Protein AF-A0A2D4XE06-F1 (afdb_monomer)

Foldseek 3Di:
DPPDLVLVVQLVVLVVVLVVQQVVQPPPPVHNPDPVSVVSVVSSVVSVVVSVVVVVVVD

Secondary structure (DSSP, 8-state):
-----HHHHHHHHHHHHHHHHHHHHTTSTT-S--HHHHHHHHHHHHHHHHHHHHHHTT-

Radius of gyration: 14.21 Å; Cα contacts (8 Å, |Δi|>4): 42; chains: 1; bounding box: 40×15×40 Å

Solvent-accessible surface area (backbone atoms only — not comparable to full-atom values): 3244 Å² total; per-residue (Å²): 129,83,82,75,62,60,47,57,51,48,22,52,51,28,44,50,50,22,53,52,46,33,56,70,26,53,92,44,98,80,36,51,85,37,72,65,36,52,53,34,43,50,49,16,51,50,33,43,54,52,33,53,54,54,52,62,74,74,109

Structure (mmCIF, N/CA/C/O backbone):
data_AF-A0A2D4XE06-F1
#
_entry.id   AF-A0A2D4XE06-F1
#
loop_
_atom_site.group_PDB
_atom_site.id
_atom_site.type_symbol
_atom_site.label_atom_id
_atom_site.label_alt_id
_atom_site.label_comp_id
_atom_site.label_asym_id
_atom_site.label_entity_id
_atom_site.label_seq_id
_atom_site.pdbx_PDB_ins_code
_atom_site.Cartn_x
_atom_site.Cartn_y
_atom_site.Cartn_z
_atom_site.occupancy
_atom_site.B_iso_or_equiv
_atom_site.auth_seq_id
_atom_site.auth_comp_id
_atom_site.auth_asym_id
_atom_site.auth_atom_id
_atom_site.pdbx_PDB_model_num
ATOM 1 N N . MET A 1 1 ? -26.311 -7.028 10.217 1.00 45.47 1 MET A N 1
ATOM 2 C CA . MET A 1 1 ? -25.268 -6.745 9.205 1.00 45.47 1 MET A CA 1
ATOM 3 C C . MET A 1 1 ? -23.914 -6.698 9.903 1.00 45.47 1 MET A C 1
ATOM 5 O O . MET A 1 1 ? -23.762 -5.911 10.831 1.00 45.47 1 MET A O 1
ATOM 9 N N . LYS A 1 2 ? -22.961 -7.572 9.546 1.00 61.03 2 LYS A N 1
ATOM 10 C CA . LYS A 1 2 ? -21.595 -7.530 10.106 1.00 61.03 2 LYS A CA 1
ATOM 11 C C . LYS A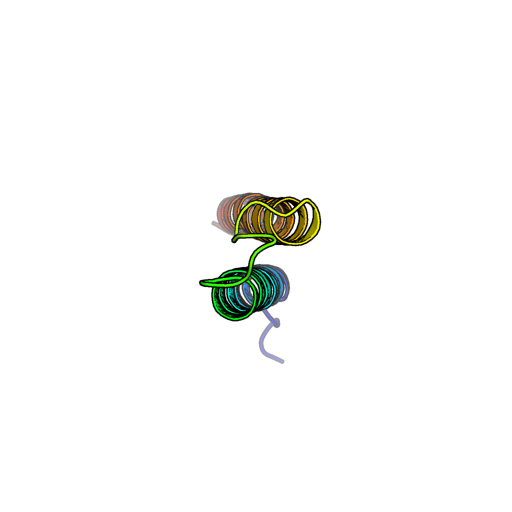 1 2 ? -20.982 -6.178 9.717 1.00 61.03 2 LYS A C 1
ATOM 13 O O . LYS A 1 2 ? -20.978 -5.856 8.533 1.00 61.03 2 LYS A O 1
ATOM 18 N N . LYS A 1 3 ? -20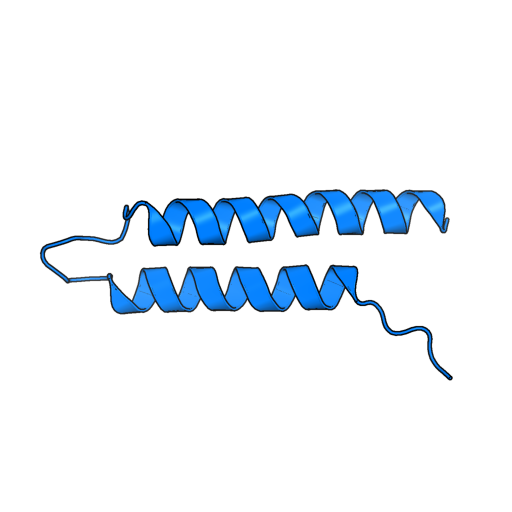.520 -5.374 10.684 1.00 70.12 3 LYS A N 1
ATOM 19 C CA . LYS A 1 3 ? -19.838 -4.103 10.388 1.00 70.12 3 LYS A CA 1
ATOM 20 C C . LYS A 1 3 ? -18.610 -4.416 9.535 1.00 70.12 3 LYS A C 1
ATOM 22 O O . LYS A 1 3 ? -17.679 -5.068 10.002 1.00 70.12 3 LYS A O 1
ATOM 27 N N . TRP A 1 4 ? -18.657 -4.012 8.272 1.00 80.62 4 TRP A N 1
ATOM 28 C CA . TRP A 1 4 ? -17.567 -4.200 7.328 1.00 80.62 4 TRP A CA 1
ATOM 29 C C . TRP A 1 4 ? -16.329 -3.444 7.825 1.00 80.62 4 TRP A C 1
ATOM 31 O O . TRP A 1 4 ? -16.403 -2.249 8.117 1.00 80.62 4 TRP A O 1
ATOM 41 N N . ASN A 1 5 ? -15.192 -4.134 7.949 1.00 88.25 5 ASN A N 1
ATOM 42 C CA . ASN A 1 5 ? -13.935 -3.549 8.422 1.00 88.25 5 ASN A CA 1
ATOM 43 C C . ASN A 1 5 ? -13.235 -2.828 7.260 1.00 88.25 5 ASN A C 1
ATOM 45 O O . ASN A 1 5 ? -12.200 -3.271 6.762 1.00 88.25 5 ASN A O 1
ATOM 49 N N . TRP A 1 6 ? -13.847 -1.734 6.800 1.00 89.94 6 TRP A N 1
ATOM 50 C CA . TRP A 1 6 ? -13.358 -0.946 5.668 1.00 89.94 6 TRP A CA 1
ATOM 51 C C . TRP A 1 6 ? -11.893 -0.486 5.815 1.00 89.94 6 TRP A C 1
ATOM 53 O O . TRP A 1 6 ? -11.197 -0.505 4.800 1.00 89.94 6 TRP A O 1
ATOM 63 N N . PRO A 1 7 ? -11.364 -0.154 7.019 1.00 91.69 7 PRO A N 1
ATOM 64 C CA . PRO A 1 7 ? -9.965 0.236 7.147 1.00 91.69 7 PRO A CA 1
ATOM 65 C C . PRO A 1 7 ? -9.019 -0.924 6.833 1.00 91.69 7 PRO A C 1
ATOM 67 O O . PRO A 1 7 ? -8.031 -0.738 6.133 1.00 91.69 7 PRO A O 1
ATOM 70 N N . LEU A 1 8 ? -9.344 -2.139 7.293 1.00 93.25 8 LEU A N 1
ATOM 71 C CA . LEU A 1 8 ? -8.561 -3.333 6.972 1.00 93.25 8 LEU A CA 1
ATOM 72 C C . LEU A 1 8 ? -8.619 -3.656 5.474 1.00 93.25 8 LEU A C 1
ATOM 74 O O . LEU A 1 8 ? -7.602 -4.027 4.894 1.00 93.25 8 LEU A O 1
ATOM 78 N N . LEU A 1 9 ? -9.782 -3.481 4.839 1.00 95.19 9 LEU A N 1
ATOM 79 C CA . LEU A 1 9 ? -9.902 -3.651 3.390 1.00 95.19 9 LEU A CA 1
ATOM 80 C C . LEU A 1 9 ? -8.982 -2.677 2.642 1.00 95.19 9 LEU A C 1
ATOM 82 O O . LEU A 1 9 ? -8.304 -3.086 1.701 1.00 95.19 9 LEU A O 1
ATOM 86 N N . ALA A 1 10 ? -8.934 -1.412 3.068 1.00 95.69 10 ALA A N 1
ATOM 87 C CA . ALA A 1 10 ? -8.049 -0.419 2.472 1.00 95.69 10 ALA A CA 1
ATOM 88 C C . ALA A 1 10 ? -6.574 -0.831 2.613 1.00 95.69 10 ALA A C 1
ATOM 90 O O . ALA A 1 10 ? -5.854 -0.814 1.620 1.00 95.69 10 ALA A O 1
ATOM 91 N N . VAL A 1 11 ? -6.142 -1.295 3.795 1.00 97.25 11 VAL A N 1
ATOM 92 C CA . VAL A 1 11 ? -4.775 -1.819 3.998 1.00 97.25 11 VAL A CA 1
ATOM 93 C C . VAL A 1 11 ? -4.446 -2.919 2.996 1.00 97.25 11 VAL A C 1
ATOM 95 O O . VAL A 1 11 ? -3.428 -2.836 2.317 1.00 97.25 11 VAL A O 1
ATOM 98 N N . ILE A 1 12 ? -5.312 -3.931 2.888 1.00 97.19 12 ILE A N 1
ATOM 99 C CA . ILE A 1 12 ? -5.092 -5.068 1.986 1.00 97.19 12 ILE A CA 1
ATOM 100 C C . ILE A 1 12 ? -5.013 -4.582 0.538 1.00 97.19 12 ILE A C 1
ATOM 102 O O . ILE A 1 12 ? -4.072 -4.921 -0.167 1.00 97.19 12 ILE A O 1
ATOM 106 N N . THR A 1 13 ? -5.952 -3.733 0.121 1.00 97.75 13 THR A N 1
ATOM 107 C CA . THR A 1 13 ? -6.029 -3.223 -1.255 1.00 97.75 13 THR A CA 1
ATOM 108 C C . THR A 1 13 ? -4.760 -2.467 -1.646 1.00 97.75 13 THR A C 1
ATOM 110 O O . THR A 1 13 ? -4.162 -2.753 -2.681 1.00 97.75 13 THR A O 1
ATOM 113 N N . TRP A 1 14 ? -4.317 -1.531 -0.805 1.00 98.06 14 TRP A N 1
ATOM 114 C CA . TRP A 1 14 ? -3.136 -0.716 -1.088 1.00 98.06 14 TRP A CA 1
ATOM 115 C C . TRP A 1 14 ? -1.833 -1.508 -0.971 1.00 98.06 14 TRP A C 1
ATOM 117 O O . TRP A 1 14 ? -0.911 -1.273 -1.749 1.00 98.06 14 TRP A O 1
ATOM 127 N N . LEU A 1 15 ? -1.759 -2.485 -0.063 1.00 97.62 15 LEU A N 1
ATOM 128 C CA . LEU A 1 15 ? -0.608 -3.381 0.028 1.00 97.62 15 LEU A CA 1
ATOM 129 C C . LEU A 1 15 ? -0.496 -4.274 -1.214 1.00 97.62 15 LEU A C 1
ATOM 131 O O . LEU A 1 15 ? 0.596 -4.425 -1.756 1.00 97.62 15 LEU A O 1
ATOM 135 N N . THR A 1 16 ? -1.611 -4.827 -1.697 1.00 98.19 16 THR A N 1
ATOM 136 C CA . THR A 1 16 ? -1.629 -5.606 -2.941 1.00 98.19 16 THR A CA 1
ATOM 137 C C . THR A 1 16 ? -1.238 -4.738 -4.131 1.00 98.19 16 THR A C 1
ATOM 139 O O . THR A 1 16 ? -0.371 -5.145 -4.895 1.00 98.19 16 THR A O 1
ATOM 142 N N . ALA A 1 17 ? -1.791 -3.527 -4.252 1.00 97.69 17 ALA A N 1
ATOM 143 C CA . ALA A 1 17 ? -1.418 -2.595 -5.316 1.00 97.69 17 ALA A CA 1
ATOM 144 C C . ALA A 1 17 ? 0.085 -2.266 -5.296 1.00 97.69 17 ALA A C 1
ATOM 146 O O . ALA A 1 17 ? 0.718 -2.256 -6.349 1.00 97.69 17 ALA A O 1
ATOM 147 N N . PHE A 1 18 ? 0.668 -2.059 -4.110 1.00 97.81 18 PHE A N 1
ATOM 148 C CA . PHE A 1 18 ? 2.102 -1.809 -3.964 1.00 97.81 18 PHE A CA 1
ATOM 149 C C . PHE A 1 18 ? 2.936 -3.004 -4.434 1.00 97.81 18 PHE A C 1
ATOM 151 O O . PHE A 1 18 ? 3.851 -2.834 -5.233 1.00 97.81 18 PHE A O 1
ATOM 158 N N . ILE A 1 19 ? 2.597 -4.217 -3.988 1.00 97.94 19 ILE A N 1
ATOM 159 C CA . ILE A 1 19 ? 3.311 -5.438 -4.387 1.00 97.94 19 ILE A CA 1
ATOM 160 C C . ILE A 1 19 ? 3.200 -5.662 -5.898 1.00 97.94 19 ILE A C 1
ATOM 162 O O . ILE A 1 19 ? 4.194 -5.994 -6.538 1.00 97.94 19 ILE A O 1
ATOM 166 N N . THR A 1 20 ? 2.016 -5.458 -6.481 1.00 97.69 20 THR A N 1
ATOM 167 C CA . THR A 1 20 ? 1.805 -5.597 -7.926 1.00 97.69 20 THR A CA 1
ATOM 168 C C . THR A 1 20 ? 2.583 -4.551 -8.721 1.00 97.69 20 THR A C 1
ATOM 170 O O . THR A 1 20 ? 3.180 -4.909 -9.732 1.00 97.69 20 THR A O 1
ATOM 173 N N . GLY A 1 21 ? 2.625 -3.295 -8.265 1.00 96.81 21 GLY A N 1
ATOM 174 C CA . GLY A 1 21 ? 3.422 -2.237 -8.898 1.00 96.81 21 GLY A CA 1
ATOM 175 C C . GLY A 1 21 ? 4.922 -2.530 -8.846 1.00 96.81 21 GLY A C 1
ATOM 176 O O . GLY A 1 21 ? 5.589 -2.532 -9.875 1.00 96.81 21 GLY A O 1
ATOM 177 N N . VAL A 1 22 ? 5.434 -2.908 -7.670 1.00 97.38 22 VAL A N 1
ATOM 178 C CA . VAL A 1 22 ? 6.839 -3.316 -7.500 1.00 97.38 22 VAL A CA 1
ATOM 179 C C . VAL A 1 22 ? 7.181 -4.512 -8.383 1.00 97.38 22 VAL A C 1
ATOM 181 O O . VAL A 1 22 ? 8.246 -4.529 -8.990 1.00 97.38 22 VAL A O 1
ATOM 184 N N . TRP A 1 23 ? 6.295 -5.506 -8.470 1.00 97.25 23 TRP A N 1
ATOM 185 C CA . TRP A 1 23 ? 6.494 -6.662 -9.340 1.00 97.25 23 TRP A CA 1
ATOM 186 C C . TRP A 1 23 ? 6.517 -6.272 -10.823 1.00 97.25 23 TRP A C 1
ATOM 188 O O . TRP A 1 23 ? 7.375 -6.759 -11.552 1.00 97.25 23 TRP A O 1
ATOM 198 N N . ALA A 1 24 ? 5.619 -5.383 -11.258 1.00 96.00 24 ALA A N 1
ATOM 199 C CA . ALA A 1 24 ? 5.552 -4.924 -12.644 1.00 96.00 24 ALA A CA 1
ATOM 200 C C . ALA A 1 24 ? 6.801 -4.132 -13.063 1.00 96.00 24 ALA A C 1
ATOM 202 O O . ALA A 1 24 ? 7.256 -4.261 -14.197 1.00 96.00 24 ALA A O 1
ATOM 203 N N . ASP A 1 25 ? 7.374 -3.357 -12.141 1.00 96.44 25 ASP A N 1
ATOM 204 C CA . ASP A 1 25 ? 8.580 -2.565 -12.393 1.00 96.44 25 ASP A CA 1
ATOM 205 C C . ASP A 1 25 ? 9.881 -3.373 -12.193 1.00 96.44 25 ASP A C 1
ATOM 207 O O . ASP A 1 25 ? 10.972 -2.912 -12.553 1.00 96.44 25 ASP A O 1
ATOM 211 N N . PHE A 1 26 ? 9.803 -4.582 -11.625 1.00 95.94 26 PHE A N 1
ATOM 212 C CA . 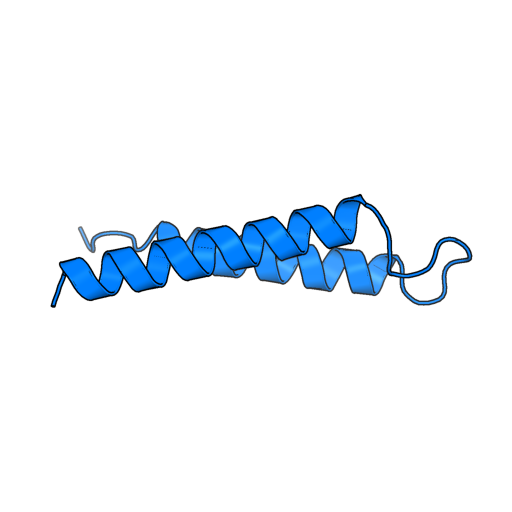PHE A 1 26 ? 10.971 -5.414 -11.348 1.00 95.94 26 PHE A CA 1
ATOM 213 C C . PHE A 1 26 ? 11.619 -5.919 -12.644 1.00 95.94 26 PHE A C 1
ATOM 215 O O . PHE A 1 26 ? 10.999 -6.618 -13.439 1.00 95.94 26 PHE A O 1
ATOM 222 N N . GLY A 1 27 ? 12.899 -5.592 -12.841 1.00 92.69 27 GLY A N 1
ATOM 223 C CA . GLY A 1 27 ? 13.646 -5.966 -14.047 1.00 92.69 27 GLY A CA 1
ATOM 224 C C . GLY A 1 27 ? 13.413 -5.047 -15.251 1.00 92.69 27 GLY A C 1
ATOM 225 O O . GLY A 1 27 ? 13.927 -5.335 -16.327 1.00 92.69 27 GLY A O 1
ATOM 226 N N . THR A 1 28 ? 12.674 -3.948 -15.076 1.00 95.44 28 THR A N 1
ATOM 227 C CA . THR A 1 28 ? 12.581 -2.866 -16.068 1.00 95.44 28 THR A CA 1
ATOM 228 C C . THR A 1 28 ? 13.738 -1.873 -15.912 1.00 95.44 28 THR A C 1
ATOM 230 O O . THR A 1 28 ? 14.323 -1.766 -14.832 1.00 95.44 28 THR A O 1
ATOM 233 N N . ASP A 1 29 ? 14.022 -1.085 -16.954 1.00 95.00 29 ASP A N 1
ATOM 234 C CA . ASP A 1 29 ? 15.045 -0.023 -16.915 1.00 95.00 29 ASP A CA 1
ATOM 235 C C . ASP A 1 29 ? 14.711 1.103 -15.921 1.00 95.00 29 ASP A C 1
ATOM 237 O O . ASP A 1 29 ? 15.598 1.807 -15.440 1.00 95.00 29 ASP A O 1
ATOM 241 N N . VAL A 1 30 ? 13.423 1.275 -15.603 1.00 92.69 30 VAL A N 1
ATOM 242 C CA . VAL A 1 30 ? 12.937 2.265 -14.631 1.00 92.69 30 VAL A CA 1
ATOM 243 C C . VAL A 1 30 ? 13.242 1.814 -13.195 1.00 92.69 30 VAL A C 1
ATOM 245 O O . VAL A 1 30 ? 13.531 2.642 -12.328 1.00 92.69 30 VAL A O 1
ATOM 248 N N . GLY A 1 31 ? 13.217 0.500 -12.949 1.00 94.38 31 GLY A N 1
ATOM 249 C CA . GLY A 1 31 ? 13.413 -0.104 -11.635 1.00 94.38 31 GLY A CA 1
ATOM 250 C C . GLY A 1 31 ? 12.243 0.121 -10.670 1.00 94.38 31 GLY A C 1
ATOM 251 O O . GLY A 1 31 ? 11.309 0.870 -10.928 1.00 94.38 31 GLY A O 1
ATOM 252 N N . ILE A 1 32 ? 12.297 -0.529 -9.505 1.00 95.50 32 ILE A N 1
ATOM 253 C CA . ILE A 1 32 ? 11.166 -0.573 -8.557 1.00 95.50 32 ILE A CA 1
ATOM 254 C C . ILE A 1 32 ? 10.949 0.717 -7.752 1.00 95.50 32 ILE A C 1
ATOM 256 O O . ILE A 1 32 ? 9.887 0.904 -7.156 1.00 95.50 32 ILE A O 1
ATOM 260 N N . PHE A 1 33 ? 11.944 1.606 -7.697 1.00 93.75 33 PHE A N 1
ATOM 261 C CA . PHE A 1 33 ? 11.922 2.823 -6.876 1.00 93.75 33 PHE A CA 1
ATOM 262 C C . PHE A 1 33 ? 11.243 3.995 -7.597 1.00 93.75 33 PHE A C 1
ATOM 264 O O . PHE A 1 33 ? 11.779 5.099 -7.678 1.00 93.75 33 PHE A O 1
ATOM 271 N N . THR A 1 34 ? 10.042 3.756 -8.121 1.00 95.75 34 THR A N 1
ATOM 272 C CA . THR A 1 34 ? 9.221 4.785 -8.762 1.00 95.75 34 THR A 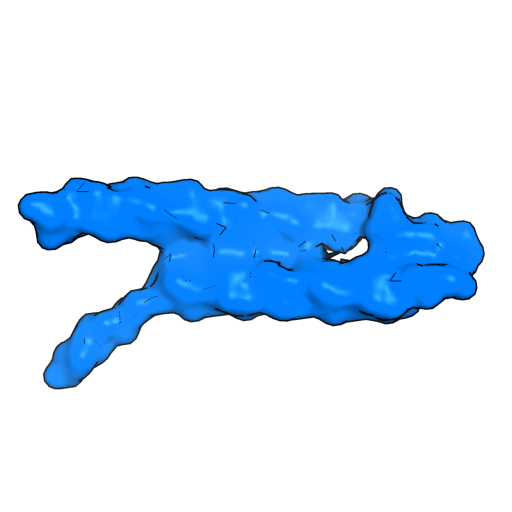CA 1
ATOM 273 C C . THR A 1 34 ? 8.457 5.609 -7.729 1.00 95.75 34 THR A C 1
ATOM 275 O O . THR A 1 34 ? 8.099 5.125 -6.650 1.00 95.75 34 THR A O 1
ATOM 278 N N . ILE A 1 35 ? 8.152 6.867 -8.073 1.00 96.75 35 ILE A N 1
ATOM 279 C CA . ILE A 1 35 ? 7.289 7.734 -7.252 1.00 96.75 35 ILE A CA 1
ATOM 280 C C . ILE A 1 35 ? 5.941 7.046 -6.999 1.00 96.75 35 ILE A C 1
ATOM 282 O O . ILE A 1 35 ? 5.428 7.091 -5.884 1.00 96.75 35 ILE A O 1
ATOM 286 N N . THR A 1 36 ? 5.396 6.362 -8.007 1.00 96.31 36 THR A N 1
ATOM 287 C CA . THR A 1 36 ? 4.143 5.612 -7.897 1.00 96.31 36 THR A CA 1
ATOM 288 C C . THR A 1 36 ? 4.230 4.528 -6.825 1.00 96.31 36 THR A C 1
ATOM 290 O O . THR A 1 36 ? 3.432 4.558 -5.890 1.00 96.31 36 THR A O 1
ATOM 293 N N . ASN A 1 37 ? 5.228 3.636 -6.884 1.00 97.31 37 ASN A N 1
ATOM 294 C CA . ASN A 1 37 ? 5.392 2.572 -5.886 1.00 97.31 37 ASN A CA 1
ATOM 295 C C . ASN A 1 37 ? 5.600 3.143 -4.477 1.00 97.31 37 ASN A C 1
ATOM 297 O O . ASN A 1 37 ? 4.986 2.667 -3.520 1.00 97.31 37 ASN A O 1
ATOM 301 N N . LEU A 1 38 ? 6.394 4.209 -4.345 1.00 97.06 38 LEU A N 1
ATOM 302 C CA . LEU A 1 38 ? 6.576 4.923 -3.079 1.00 97.06 38 LEU A CA 1
ATOM 303 C C . LEU A 1 38 ? 5.244 5.445 -2.517 1.00 97.06 38 LEU A C 1
ATOM 305 O O . LEU A 1 38 ? 4.928 5.194 -1.353 1.00 97.06 38 LEU A O 1
ATOM 309 N N . LEU A 1 39 ? 4.433 6.124 -3.332 1.00 98.12 39 LEU A N 1
ATOM 310 C CA . LEU A 1 39 ? 3.134 6.658 -2.912 1.00 98.12 39 LEU A CA 1
ATOM 311 C C . LEU A 1 39 ? 2.136 5.550 -2.560 1.00 98.12 39 LEU A C 1
ATOM 313 O O . LEU A 1 39 ? 1.406 5.673 -1.573 1.00 98.12 39 LEU A O 1
ATOM 317 N N . THR A 1 40 ? 2.110 4.454 -3.318 1.00 97.50 40 THR A N 1
ATOM 318 C CA . THR A 1 40 ? 1.239 3.306 -3.031 1.00 97.50 40 THR A CA 1
ATOM 319 C C . THR A 1 40 ? 1.630 2.640 -1.708 1.00 97.50 40 THR A C 1
ATOM 321 O O . THR A 1 40 ? 0.760 2.383 -0.872 1.00 97.50 40 THR A O 1
ATOM 324 N N . GLY A 1 41 ? 2.931 2.451 -1.460 1.00 97.06 41 GLY A N 1
ATOM 325 C CA . GLY A 1 41 ? 3.447 1.918 -0.197 1.00 97.06 41 GLY A CA 1
ATOM 326 C C . GLY A 1 41 ? 3.150 2.827 1.001 1.00 97.06 41 GLY A C 1
ATOM 327 O O . GLY A 1 41 ? 2.654 2.360 2.029 1.00 97.06 41 GLY A O 1
ATOM 328 N N . LEU A 1 42 ? 3.362 4.141 0.861 1.00 98.00 42 LEU A N 1
ATOM 329 C CA .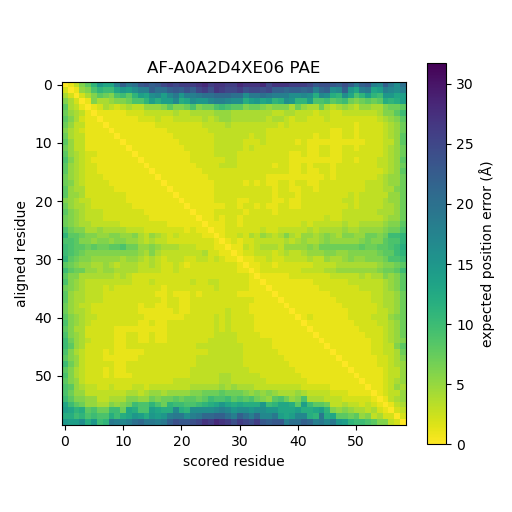 LEU A 1 42 ? 3.005 5.126 1.891 1.00 98.00 42 LEU A CA 1
ATOM 330 C C . LEU A 1 42 ? 1.501 5.136 2.180 1.00 98.00 42 LEU A C 1
ATOM 332 O O . LEU A 1 42 ? 1.097 5.245 3.338 1.00 98.00 42 LEU A O 1
ATOM 336 N N . THR A 1 43 ? 0.669 4.966 1.154 1.00 97.75 43 THR A N 1
ATOM 337 C CA . THR A 1 43 ? -0.786 4.877 1.320 1.00 97.75 43 THR A CA 1
ATOM 338 C C . THR A 1 43 ? -1.180 3.621 2.101 1.00 97.75 43 THR A C 1
ATOM 340 O O . THR A 1 43 ? -1.980 3.705 3.037 1.00 97.75 43 THR A O 1
ATOM 343 N N . ALA A 1 44 ? -0.566 2.472 1.798 1.00 97.50 44 ALA A N 1
ATOM 344 C CA . ALA A 1 44 ? -0.770 1.236 2.555 1.00 97.50 44 ALA A CA 1
ATOM 345 C C . ALA A 1 44 ? -0.376 1.399 4.036 1.00 97.50 44 ALA A C 1
ATOM 347 O O . ALA A 1 44 ? -1.138 1.011 4.927 1.00 97.50 44 ALA A O 1
ATOM 348 N N . LEU A 1 45 ? 0.770 2.036 4.311 1.00 97.56 45 LEU A N 1
ATOM 349 C CA . LEU A 1 45 ? 1.219 2.348 5.673 1.00 97.56 45 LEU A CA 1
ATOM 350 C C . LEU A 1 45 ? 0.265 3.313 6.392 1.00 97.56 45 LEU A C 1
ATOM 352 O O . LEU A 1 45 ? -0.067 3.095 7.559 1.00 97.56 45 LEU A O 1
ATOM 356 N N . GLY A 1 46 ? -0.221 4.346 5.703 1.00 97.44 46 GLY A N 1
ATOM 357 C CA . GLY A 1 46 ? -1.187 5.298 6.250 1.00 97.44 46 GLY A CA 1
ATOM 358 C C . GLY A 1 46 ? -2.485 4.619 6.691 1.00 97.44 46 GLY A C 1
ATOM 359 O O . GLY A 1 46 ? -2.927 4.798 7.832 1.00 97.44 46 GLY A O 1
ATOM 360 N N . PHE A 1 47 ? -3.060 3.766 5.837 1.00 97.19 47 PHE A N 1
ATOM 361 C CA . PHE A 1 47 ? -4.243 2.981 6.202 1.00 97.19 47 PHE A CA 1
ATOM 362 C C . PHE A 1 47 ? -3.960 1.968 7.310 1.00 97.19 47 PHE A C 1
ATOM 364 O O . PHE A 1 47 ? -4.843 1.721 8.133 1.00 97.19 47 PHE A O 1
ATOM 371 N N . LEU A 1 48 ? -2.746 1.414 7.384 1.00 96.75 48 LEU A N 1
ATOM 372 C CA . LEU A 1 48 ? -2.366 0.491 8.452 1.00 96.75 48 LEU A CA 1
ATOM 373 C C . LEU A 1 48 ? -2.359 1.203 9.804 1.00 96.75 48 LEU A C 1
ATOM 375 O O . LEU A 1 48 ? -2.992 0.730 10.749 1.00 96.75 48 LEU A O 1
ATOM 379 N N . ILE A 1 49 ? -1.715 2.368 9.888 1.00 96.81 49 ILE A N 1
ATOM 380 C CA . ILE A 1 49 ? -1.705 3.198 11.100 1.00 96.81 49 ILE A CA 1
ATOM 381 C C . ILE A 1 49 ? -3.139 3.573 11.493 1.00 96.81 49 ILE A C 1
ATOM 383 O O . ILE A 1 49 ? -3.531 3.423 12.655 1.00 96.81 49 ILE A O 1
ATOM 387 N N . TYR A 1 50 ? -3.946 4.009 10.525 1.00 94.81 50 TYR A N 1
ATOM 388 C CA . TYR A 1 50 ? -5.347 4.346 10.752 1.00 94.81 50 TYR A CA 1
ATOM 389 C C . TYR A 1 50 ? -6.157 3.147 11.277 1.00 94.81 50 TYR A C 1
ATOM 391 O O . TYR A 1 50 ? -6.881 3.272 12.269 1.00 94.81 50 TYR A O 1
ATOM 399 N N . TYR A 1 51 ? -6.004 1.967 10.674 1.00 93.88 51 TYR A N 1
ATOM 400 C CA . TYR A 1 51 ? -6.662 0.738 11.113 1.00 93.88 51 TYR A CA 1
ATOM 401 C C . TYR A 1 51 ? -6.268 0.360 12.545 1.00 93.88 51 TYR A C 1
ATOM 403 O O . TYR A 1 51 ? -7.147 0.105 13.372 1.00 93.88 51 TYR A O 1
ATOM 411 N N . LEU A 1 52 ? -4.971 0.380 12.867 1.00 94.00 52 LEU A N 1
ATOM 412 C CA . LEU A 1 52 ? -4.471 0.074 14.210 1.00 94.00 52 LEU A CA 1
ATOM 413 C C . LEU A 1 52 ? -5.025 1.051 15.255 1.00 94.00 52 LEU A C 1
ATOM 415 O O . LEU A 1 52 ? -5.473 0.623 16.319 1.00 94.00 52 LEU A O 1
ATOM 419 N N . ASN A 1 53 ? -5.071 2.347 14.943 1.00 92.56 53 ASN A N 1
ATOM 420 C CA . ASN A 1 53 ? -5.659 3.356 15.827 1.00 92.56 53 ASN A CA 1
ATOM 421 C C . ASN A 1 53 ? -7.172 3.170 16.001 1.00 92.56 53 ASN A C 1
ATOM 423 O O . ASN A 1 53 ? -7.696 3.350 17.099 1.00 92.56 53 ASN A O 1
ATOM 427 N N . THR A 1 54 ? -7.878 2.767 14.945 1.00 87.94 54 THR A N 1
ATOM 428 C CA . THR A 1 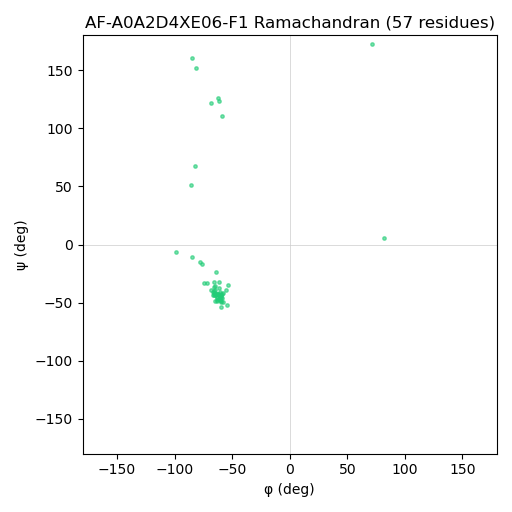54 ? -9.318 2.481 15.008 1.00 87.94 54 THR A CA 1
ATOM 429 C C . THR A 1 54 ? -9.595 1.238 15.855 1.00 87.94 54 THR A C 1
ATOM 431 O O . THR A 1 54 ? -10.525 1.238 16.656 1.00 87.94 54 THR A O 1
ATOM 434 N N . ARG A 1 55 ? -8.756 0.200 15.748 1.00 84.94 55 ARG A N 1
ATOM 435 C CA . ARG A 1 55 ? -8.826 -1.000 16.597 1.00 84.94 55 ARG A CA 1
ATOM 436 C C . ARG A 1 55 ? -8.576 -0.679 18.067 1.00 84.94 55 ARG A C 1
ATOM 438 O O . ARG A 1 55 ? -9.320 -1.174 18.901 1.00 84.94 55 ARG A O 1
ATOM 445 N N . LYS A 1 56 ? -7.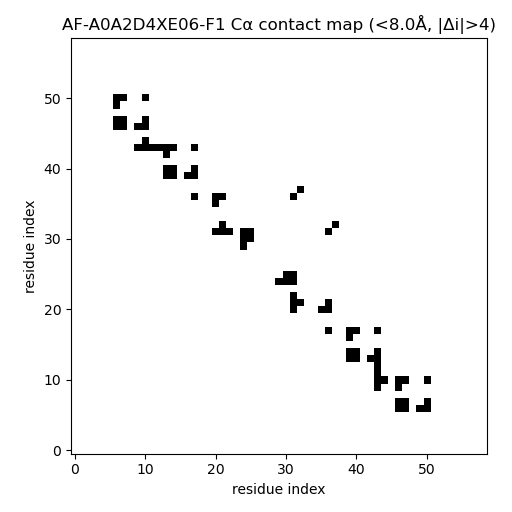588 0.170 18.376 1.00 78.00 56 LYS A N 1
ATOM 446 C CA . LYS A 1 56 ? -7.299 0.614 19.753 1.00 78.00 56 LYS A CA 1
ATOM 447 C C . LYS A 1 56 ? -8.460 1.370 20.404 1.00 78.00 56 LYS A C 1
ATOM 449 O O . LYS A 1 56 ? -8.620 1.269 21.604 1.00 78.00 56 LYS A O 1
ATOM 454 N N . LYS A 1 57 ? -9.258 2.119 19.634 1.00 73.44 57 LYS A N 1
ATOM 455 C CA . LYS A 1 57 ? -10.442 2.841 20.146 1.00 73.44 57 LYS A CA 1
ATOM 456 C C . LYS A 1 57 ? -11.666 1.946 20.381 1.00 73.44 57 LYS A C 1
ATOM 458 O O . LYS A 1 57 ? -12.638 2.406 20.965 1.00 73.44 57 LYS A O 1
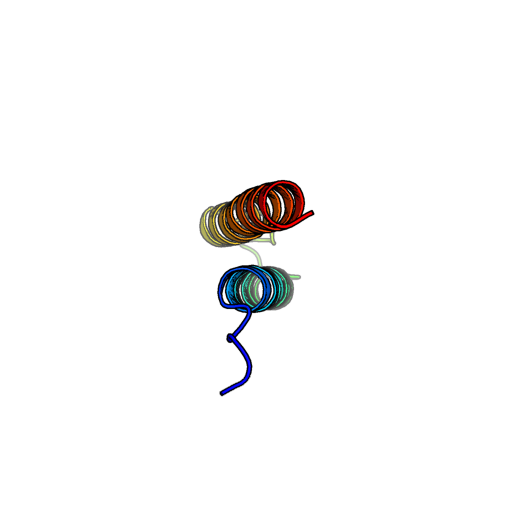ATOM 463 N N . LEU A 1 58 ? -11.662 0.726 19.842 1.00 62.88 58 LEU A N 1
ATOM 464 C CA . LEU A 1 58 ? -12.777 -0.223 19.932 1.00 62.88 58 LEU A CA 1
ATOM 465 C C . LEU A 1 58 ? -12.589 -1.273 21.043 1.00 62.88 58 LEU A C 1
ATOM 467 O O . LEU A 1 58 ? -13.503 -2.071 21.245 1.00 62.88 58 LEU A O 1
ATOM 471 N N . ILE A 1 59 ? -11.424 -1.298 21.700 1.00 58.09 59 ILE A N 1
ATOM 472 C CA . ILE A 1 59 ? -11.071 -2.153 22.849 1.00 58.09 59 ILE A CA 1
ATOM 473 C C . ILE A 1 59 ? -11.108 -1.277 24.098 1.00 58.09 59 ILE A C 1
ATOM 4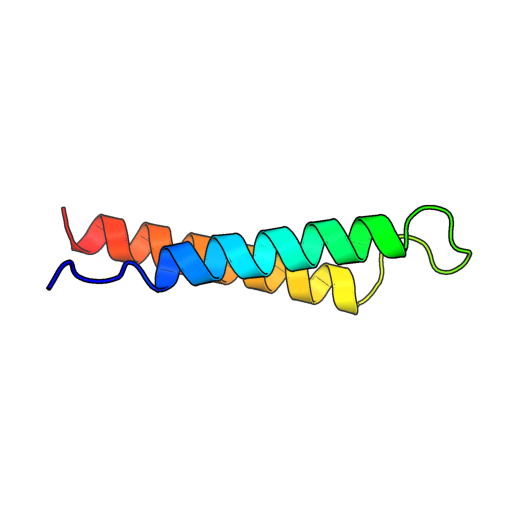75 O O . ILE A 1 59 ? -11.648 -1.754 25.116 1.00 58.09 59 ILE A O 1
#

Sequence (59 aa):
MKKWNWPLLAVITWLTAFITGVWADFGTDVGIFTITNLLTGLTALGFLIYYLNTRKKLI

Mean predicted aligned error: 4.31 Å

pLDDT: mean 91.58, std 11.14, range [45.47, 98.19]